Protein AF-A0A9E0Z4U2-F1 (afdb_monomer_lite)

Secondary structure (DSSP, 8-state):
--TTSSSPPPPPHHHHHHHHHHHHHHHHTTHHHHHHHS----------HHHHHHH--TTPPP-HHHHHHHHHHHTTSTTHHHHHHHHHHHTT-TTHHHHHHHHHHHHHHHHHHHHHHHHHHHHHS--SSHHHHHHHHHHHHHHHSS-HHHHHHHHTT-

pLDDT: mean 78.9, std 17.22, range [42.16, 97.12]

Radius of gyration: 29.03 Å; chains: 1; bounding box: 55×40×80 Å

Sequence (158 aa):
MYYNDWFPPPVPDDVFQQICADMEKAEQSGQLDQMFQGECQDNPVHQSKEVLLSSIKKGMKLYKSTFKKAFAYDMTTPGFVEDVISKLEEIGCTKAREHSDNIVAEWQQEHDEMMKNVAEGYSKQNYERKAVGECKEKEKQKKRGLSREYVASQILKW

Structure (mmCIF, N/CA/C/O backbone):
data_AF-A0A9E0Z4U2-F1
#
_entry.id   AF-A0A9E0Z4U2-F1
#
loop_
_atom_site.group_PDB
_atom_site.id
_atom_site.type_symbol
_atom_site.label_atom_id
_atom_site.label_alt_id
_atom_site.label_comp_id
_atom_site.label_asym_id
_atom_site.label_entity_id
_atom_site.label_seq_id
_atom_site.pdbx_PDB_ins_code
_atom_site.Cartn_x
_atom_site.Cartn_y
_atom_site.Cartn_z
_atom_site.occupancy
_atom_site.B_iso_or_equiv
_atom_site.auth_seq_id
_atom_site.auth_comp_id
_atom_site.auth_asym_id
_atom_site.auth_atom_id
_atom_site.pdbx_PDB_model_num
ATOM 1 N N . MET A 1 1 ? 28.916 -10.300 -3.160 1.00 42.16 1 MET A N 1
ATOM 2 C CA . MET A 1 1 ? 28.204 -10.457 -4.445 1.00 42.16 1 MET A CA 1
ATOM 3 C C . MET A 1 1 ? 28.712 -9.374 -5.377 1.00 42.16 1 MET A C 1
ATOM 5 O O . MET A 1 1 ? 28.741 -8.221 -4.967 1.00 42.16 1 MET A O 1
ATOM 9 N N . TYR A 1 2 ? 29.246 -9.751 -6.538 1.00 43.38 2 TYR A N 1
ATOM 10 C CA . TYR A 1 2 ? 29.855 -8.813 -7.482 1.00 43.38 2 TYR A CA 1
ATOM 11 C C . TYR A 1 2 ? 28.761 -8.085 -8.276 1.00 43.38 2 TYR A C 1
ATOM 13 O O . TYR A 1 2 ? 27.813 -8.705 -8.740 1.00 43.38 2 TYR A O 1
ATOM 21 N N . TYR A 1 3 ? 28.914 -6.771 -8.447 1.00 49.81 3 TYR A N 1
ATOM 22 C CA . TYR A 1 3 ? 27.986 -5.857 -9.138 1.00 49.81 3 TYR A CA 1
ATOM 23 C C . TYR A 1 3 ? 27.672 -6.210 -10.610 1.00 49.81 3 TYR A C 1
ATOM 25 O O . TYR A 1 3 ? 26.825 -5.562 -11.219 1.00 49.81 3 TYR A O 1
ATOM 33 N N . ASN A 1 4 ? 28.341 -7.210 -11.185 1.00 51.41 4 ASN A N 1
ATOM 34 C CA . ASN A 1 4 ? 28.271 -7.533 -12.610 1.00 51.41 4 ASN A CA 1
ATOM 35 C C . ASN A 1 4 ? 27.172 -8.548 -12.970 1.00 51.41 4 ASN A C 1
ATOM 37 O O . ASN A 1 4 ? 26.881 -8.691 -14.150 1.00 51.41 4 ASN A O 1
ATOM 41 N N . ASP A 1 5 ? 26.545 -9.213 -11.992 1.00 53.78 5 ASP A N 1
ATOM 42 C CA . ASP A 1 5 ? 25.543 -10.263 -12.259 1.00 53.78 5 ASP A CA 1
ATOM 43 C C . ASP A 1 5 ? 24.101 -9.728 -12.364 1.00 53.78 5 ASP A C 1
ATOM 45 O O . ASP A 1 5 ? 23.178 -10.479 -12.667 1.00 53.78 5 ASP A O 1
ATOM 49 N N . TRP A 1 6 ? 23.884 -8.436 -12.091 1.00 58.09 6 TRP A N 1
ATOM 50 C CA . TRP A 1 6 ? 22.545 -7.829 -12.077 1.00 58.09 6 TRP A CA 1
ATOM 51 C C . TRP A 1 6 ? 22.117 -7.262 -13.434 1.00 58.09 6 TRP A C 1
ATOM 53 O O . TRP A 1 6 ? 20.925 -7.136 -13.708 1.00 58.09 6 TRP A O 1
ATOM 63 N N . PHE A 1 7 ? 23.077 -6.903 -14.288 1.00 52.25 7 PHE A N 1
ATOM 64 C CA . PHE A 1 7 ? 22.772 -6.352 -15.602 1.00 52.25 7 PHE A CA 1
ATOM 65 C C . PHE A 1 7 ? 22.840 -7.454 -16.658 1.00 52.25 7 PHE A C 1
ATOM 67 O O . PHE A 1 7 ? 2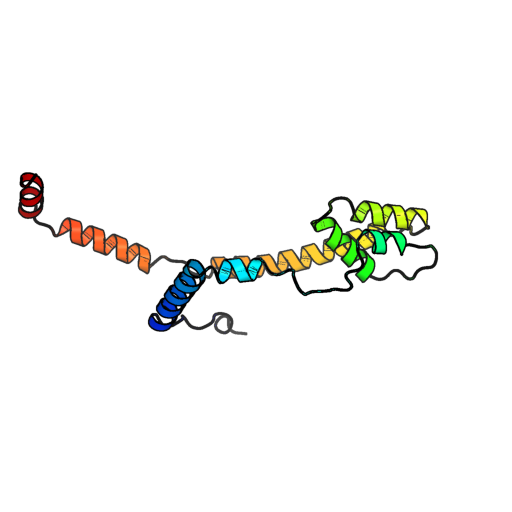3.896 -8.074 -16.810 1.00 52.25 7 PHE A O 1
ATOM 74 N N . PRO A 1 8 ? 21.744 -7.705 -17.396 1.00 62.25 8 PRO A N 1
ATOM 75 C CA . PRO A 1 8 ? 21.791 -8.635 -18.509 1.00 62.25 8 PRO A CA 1
ATOM 76 C C . PRO A 1 8 ? 22.825 -8.152 -19.539 1.00 62.25 8 PRO A C 1
ATOM 78 O O . PRO A 1 8 ? 23.037 -6.941 -19.681 1.00 62.25 8 PRO A O 1
ATOM 81 N N . PRO A 1 9 ? 23.494 -9.077 -20.251 1.00 72.50 9 PRO A N 1
ATOM 82 C CA . PRO A 1 9 ? 24.423 -8.706 -21.309 1.00 72.50 9 PRO A CA 1
ATOM 83 C C . PRO A 1 9 ? 23.718 -7.824 -22.354 1.00 72.50 9 PRO A C 1
ATOM 85 O O . PRO A 1 9 ? 22.512 -7.983 -22.570 1.00 72.50 9 PRO A O 1
ATOM 88 N N . PRO A 1 10 ? 24.444 -6.897 -23.007 1.00 74.12 10 PRO A N 1
ATOM 89 C CA . PRO A 1 10 ? 23.866 -6.057 -24.047 1.00 74.12 10 PRO A CA 1
ATOM 90 C C . PRO A 1 10 ? 23.257 -6.932 -25.145 1.00 74.12 10 PRO A C 1
ATOM 92 O O . PRO A 1 10 ? 23.888 -7.876 -25.625 1.00 74.12 10 PRO A O 1
ATOM 95 N N . VAL A 1 11 ? 22.011 -6.625 -25.506 1.00 79.44 11 VAL A N 1
ATOM 96 C CA . VAL A 1 11 ? 21.269 -7.342 -26.546 1.00 79.44 11 VAL A CA 1
ATOM 97 C C . VAL A 1 11 ? 21.988 -7.139 -27.888 1.00 79.44 11 VAL A C 1
ATOM 99 O O . VAL A 1 11 ? 22.306 -5.994 -28.211 1.00 79.44 11 VAL A O 1
ATOM 102 N N . PRO A 1 12 ? 22.264 -8.205 -28.662 1.00 91.19 12 PRO A N 1
ATOM 103 C CA . PRO A 1 12 ? 22.829 -8.082 -30.004 1.00 91.19 12 PRO A CA 1
ATOM 104 C C . PRO A 1 12 ? 21.983 -7.181 -30.919 1.00 91.19 12 PRO A C 1
ATOM 106 O O . PRO A 1 12 ? 20.753 -7.215 -30.859 1.00 91.19 12 PRO A O 1
ATOM 109 N N . ASP A 1 13 ? 22.635 -6.385 -31.771 1.00 84.38 13 ASP A N 1
ATOM 110 C CA . ASP A 1 13 ? 21.975 -5.381 -32.622 1.00 84.38 13 ASP A CA 1
ATOM 111 C C . ASP A 1 13 ? 20.880 -5.975 -33.520 1.00 84.38 13 ASP A C 1
ATOM 113 O O . ASP A 1 13 ? 19.830 -5.365 -33.695 1.00 84.38 13 ASP A O 1
ATOM 117 N N . ASP A 1 14 ? 21.090 -7.169 -34.070 1.00 89.19 14 ASP A N 1
ATOM 118 C CA . ASP A 1 14 ? 20.119 -7.874 -34.909 1.00 89.19 14 ASP A CA 1
ATOM 119 C C . ASP A 1 14 ? 18.851 -8.250 -34.132 1.00 89.19 14 ASP A C 1
ATOM 121 O O . ASP A 1 14 ? 17.737 -8.028 -34.607 1.00 89.19 14 ASP A O 1
ATOM 125 N N . VAL A 1 15 ? 19.019 -8.741 -32.903 1.00 88.50 15 VAL A N 1
ATOM 126 C CA . VAL A 1 15 ? 17.910 -9.054 -31.994 1.00 88.50 15 VAL A CA 1
ATOM 127 C C . VAL A 1 15 ? 17.160 -7.780 -31.608 1.00 88.50 15 VAL A C 1
ATOM 129 O O . VAL A 1 15 ? 15.931 -7.774 -31.586 1.00 88.50 15 VAL A O 1
ATOM 132 N N . PHE A 1 16 ? 17.874 -6.683 -31.349 1.00 84.75 16 PHE A N 1
ATOM 133 C CA . PHE A 1 16 ? 17.250 -5.401 -31.025 1.00 84.75 16 PHE A CA 1
ATOM 134 C C . PHE A 1 16 ? 16.437 -4.839 -32.200 1.00 84.75 16 PHE A C 1
ATOM 136 O O . PHE A 1 16 ? 15.291 -4.436 -32.013 1.00 84.75 16 PHE A O 1
ATOM 143 N N . GLN A 1 17 ? 16.984 -4.870 -33.421 1.00 87.00 17 GLN A N 1
ATOM 144 C CA . GLN A 1 17 ? 16.263 -4.441 -34.625 1.00 87.00 17 GLN A CA 1
ATOM 145 C C . GLN A 1 17 ? 15.009 -5.285 -34.873 1.00 87.00 17 GLN A C 1
ATOM 147 O O . GLN A 1 17 ? 13.968 -4.742 -35.240 1.00 87.00 17 GLN A O 1
ATOM 152 N N . GLN A 1 18 ? 15.088 -6.595 -34.626 1.00 90.56 18 GLN A N 1
ATOM 153 C CA . GLN A 1 18 ? 13.934 -7.482 -34.726 1.00 90.56 18 GLN A CA 1
ATOM 154 C C . GLN A 1 18 ? 12.843 -7.106 -33.713 1.00 90.56 18 GLN A C 1
ATOM 156 O O . GLN A 1 18 ? 11.683 -6.985 -34.095 1.00 90.56 18 GLN A O 1
ATOM 161 N N . ILE A 1 19 ? 13.211 -6.832 -32.454 1.00 87.19 19 ILE A N 1
ATOM 162 C CA . ILE A 1 19 ? 12.268 -6.367 -31.422 1.00 87.19 19 ILE A CA 1
ATOM 163 C C . ILE A 1 19 ? 11.586 -5.063 -31.853 1.00 87.19 19 ILE A C 1
ATOM 165 O O . ILE A 1 19 ? 10.369 -4.945 -31.727 1.00 87.19 19 ILE A O 1
ATOM 169 N N . CYS A 1 20 ? 12.339 -4.097 -32.388 1.00 89.00 20 CYS A N 1
ATOM 170 C CA . CYS A 1 20 ? 11.768 -2.840 -32.875 1.00 89.00 20 CYS A CA 1
ATOM 171 C C . CYS A 1 20 ? 10.763 -3.066 -34.013 1.00 89.00 20 CYS A C 1
ATOM 173 O O . CYS A 1 20 ? 9.661 -2.522 -33.966 1.00 89.00 20 CYS A O 1
ATOM 175 N N . ALA A 1 21 ? 11.114 -3.895 -35.001 1.00 91.75 21 ALA A N 1
ATOM 176 C CA . ALA A 1 21 ? 10.227 -4.213 -36.118 1.00 91.75 21 ALA A CA 1
ATOM 177 C C . ALA A 1 21 ? 8.952 -4.943 -35.657 1.00 91.75 21 ALA A C 1
ATOM 179 O O . ALA A 1 21 ? 7.860 -4.666 -36.156 1.00 91.75 21 ALA A O 1
ATOM 180 N N . ASP A 1 22 ? 9.075 -5.847 -34.683 1.00 91.38 22 ASP A N 1
ATOM 181 C CA . ASP A 1 22 ? 7.940 -6.572 -34.115 1.00 91.38 22 ASP A CA 1
ATOM 182 C C . ASP A 1 22 ? 7.019 -5.648 -33.307 1.00 91.38 22 ASP A C 1
ATOM 184 O O . ASP A 1 22 ? 5.797 -5.754 -33.430 1.00 91.38 22 ASP A O 1
ATOM 188 N N . MET A 1 23 ? 7.577 -4.702 -32.539 1.00 91.88 23 MET A N 1
ATOM 189 C CA . MET A 1 23 ? 6.793 -3.687 -31.824 1.00 91.88 23 MET A CA 1
ATOM 190 C C . MET A 1 23 ? 6.037 -2.771 -32.788 1.00 91.88 23 MET A C 1
ATOM 192 O O . MET A 1 23 ? 4.838 -2.568 -32.609 1.00 91.88 23 MET A O 1
ATOM 196 N N . GLU A 1 24 ? 6.695 -2.274 -33.837 1.00 91.38 24 GLU A N 1
ATOM 197 C CA . GLU A 1 24 ? 6.057 -1.406 -34.832 1.00 91.38 24 GLU A CA 1
ATOM 198 C C . GLU A 1 24 ? 4.950 -2.146 -35.596 1.00 91.38 24 GLU A C 1
ATOM 200 O O . GLU A 1 24 ? 3.865 -1.612 -35.825 1.00 91.38 24 GLU A O 1
ATOM 205 N N . LYS A 1 25 ? 5.162 -3.424 -35.921 1.00 94.94 25 LYS A N 1
ATOM 206 C CA . LYS A 1 25 ? 4.124 -4.271 -36.515 1.00 94.94 25 LYS A CA 1
ATOM 207 C C . LYS A 1 25 ? 2.950 -4.512 -35.558 1.00 94.94 25 LYS A C 1
ATOM 209 O O . LYS A 1 25 ? 1.796 -4.519 -35.996 1.00 94.94 25 LYS A O 1
ATOM 214 N N . ALA A 1 26 ? 3.213 -4.729 -34.270 1.00 91.31 26 ALA A N 1
ATOM 215 C CA . ALA A 1 26 ? 2.173 -4.900 -33.254 1.00 91.31 26 ALA A CA 1
ATOM 216 C C . ALA A 1 26 ? 1.351 -3.611 -33.058 1.00 91.31 26 ALA A C 1
ATOM 218 O O . ALA A 1 26 ? 0.132 -3.679 -32.895 1.00 91.31 26 ALA A O 1
ATOM 219 N N . GLU A 1 27 ? 1.995 -2.444 -33.142 1.00 90.69 27 GLU A N 1
ATOM 220 C CA . GLU A 1 27 ? 1.334 -1.136 -33.124 1.00 90.69 27 GLU A CA 1
ATOM 221 C C . GLU A 1 27 ? 0.470 -0.936 -34.378 1.00 90.69 27 GLU A C 1
ATOM 223 O O . GLU A 1 27 ? -0.732 -0.705 -34.273 1.00 90.69 27 GLU A O 1
ATOM 228 N N . GLN A 1 28 ? 1.034 -1.139 -35.573 1.00 93.00 28 GLN A N 1
ATOM 229 C CA . GLN A 1 28 ? 0.312 -0.977 -36.843 1.00 93.00 28 GLN A CA 1
ATOM 230 C C . GLN A 1 28 ? -0.866 -1.945 -37.006 1.00 93.00 28 GLN A C 1
ATOM 232 O O . GLN A 1 28 ? -1.855 -1.623 -37.664 1.00 93.00 28 GLN A O 1
ATOM 237 N N . SER A 1 29 ? -0.768 -3.144 -36.431 1.00 94.19 29 SER A N 1
ATOM 238 C CA . SER A 1 29 ? -1.850 -4.132 -36.464 1.00 94.19 29 SER A CA 1
ATOM 239 C C . SER A 1 29 ? -2.950 -3.875 -35.428 1.00 94.19 29 SER A C 1
ATOM 241 O O . SER A 1 29 ? -3.951 -4.592 -35.435 1.00 94.19 29 SER A O 1
ATOM 243 N N . GLY A 1 30 ? -2.785 -2.886 -34.539 1.00 90.50 30 GLY A N 1
ATOM 244 C CA . GLY A 1 30 ? -3.696 -2.634 -33.419 1.00 90.50 30 GLY A CA 1
ATOM 245 C C . GLY A 1 30 ? -3.676 -3.740 -32.358 1.00 90.50 30 GLY A C 1
ATOM 246 O O . GLY A 1 30 ? -4.535 -3.772 -31.478 1.00 90.50 30 GLY A O 1
ATOM 247 N N . GLN A 1 31 ? -2.710 -4.665 -32.428 1.00 90.56 31 GLN A N 1
ATOM 248 C CA . GLN A 1 31 ? -2.559 -5.751 -31.460 1.00 90.56 31 GLN A CA 1
ATOM 249 C C . GLN A 1 31 ? -2.301 -5.189 -30.062 1.00 90.56 31 GLN A C 1
ATOM 251 O O . GLN A 1 31 ? -2.864 -5.689 -29.090 1.00 90.56 31 GLN A O 1
ATOM 256 N N . LEU A 1 32 ? -1.480 -4.139 -29.963 1.00 87.31 32 LEU A N 1
ATOM 257 C CA . LEU A 1 32 ? -1.201 -3.487 -28.685 1.00 87.31 32 LEU A CA 1
ATOM 258 C C . LEU A 1 32 ? -2.469 -2.870 -28.087 1.00 87.31 32 LEU A C 1
ATOM 260 O O . LEU A 1 32 ? -2.747 -3.100 -26.916 1.00 87.31 32 LEU A O 1
ATOM 264 N N . ASP A 1 33 ? -3.292 -2.187 -28.886 1.00 87.31 33 ASP A N 1
ATOM 265 C CA . ASP A 1 33 ? -4.565 -1.631 -28.411 1.00 87.31 33 ASP A CA 1
ATOM 266 C C . ASP A 1 33 ? -5.503 -2.728 -27.897 1.00 87.31 33 ASP A C 1
ATOM 268 O O . ASP A 1 33 ? -6.107 -2.589 -26.834 1.00 87.31 33 ASP A O 1
ATOM 272 N N . GLN A 1 34 ? -5.583 -3.858 -28.604 1.00 86.00 34 GLN A N 1
ATOM 273 C CA . GLN A 1 34 ? -6.393 -5.001 -28.176 1.00 86.00 34 GLN A CA 1
ATOM 274 C C . GLN A 1 34 ? -5.924 -5.596 -26.843 1.00 86.00 34 GLN A C 1
ATOM 276 O O . GLN A 1 34 ? -6.761 -6.029 -26.050 1.00 86.00 34 GLN A O 1
ATOM 281 N N . MET A 1 35 ? -4.616 -5.586 -26.559 1.00 82.75 35 MET A N 1
ATOM 282 C CA . MET A 1 35 ? -4.078 -6.082 -25.285 1.00 82.75 35 MET A CA 1
ATOM 283 C C . MET A 1 35 ? -4.584 -5.282 -24.078 1.00 82.75 35 MET A C 1
ATOM 285 O O . MET A 1 35 ? -4.727 -5.855 -23.001 1.00 82.75 35 MET A O 1
ATOM 289 N N . PHE A 1 36 ? -4.888 -3.992 -24.250 1.00 77.56 36 PHE A N 1
ATOM 290 C CA . PHE A 1 36 ? -5.393 -3.120 -23.181 1.00 77.56 36 PHE A CA 1
ATOM 291 C C . PHE A 1 36 ? -6.920 -2.946 -23.193 1.00 77.56 36 PHE A C 1
ATOM 293 O O . PHE A 1 36 ? -7.468 -2.315 -22.293 1.00 77.56 36 PHE A O 1
ATOM 300 N N . GLN A 1 37 ? -7.614 -3.496 -24.195 1.00 77.44 37 GLN A N 1
ATOM 301 C CA . GLN A 1 37 ? -9.078 -3.448 -24.304 1.00 77.44 37 GLN A CA 1
ATOM 302 C C . GLN A 1 37 ? -9.788 -4.619 -23.613 1.00 77.44 37 GLN A C 1
ATOM 304 O O . GLN A 1 37 ? -11.001 -4.559 -23.413 1.00 77.44 37 GLN A O 1
ATOM 309 N N . GLY A 1 38 ? -9.071 -5.687 -23.257 1.00 63.94 38 GLY A N 1
ATOM 310 C CA . GLY A 1 38 ? -9.642 -6.780 -22.474 1.00 63.94 38 GLY A CA 1
ATOM 311 C C . GLY A 1 38 ? -9.993 -6.319 -21.059 1.00 63.94 38 GLY A C 1
ATOM 312 O O . GLY A 1 38 ? -9.185 -5.666 -20.401 1.00 63.94 38 GLY A O 1
ATOM 313 N N . GLU A 1 39 ? -11.177 -6.687 -20.562 1.00 63.66 39 GLU A N 1
ATOM 314 C CA . GLU A 1 39 ? -11.433 -6.641 -19.120 1.00 63.66 39 GLU A CA 1
ATOM 315 C C . GLU A 1 39 ? -10.346 -7.474 -18.432 1.00 63.66 39 GLU A C 1
ATOM 317 O O . GLU A 1 39 ? -10.117 -8.623 -18.826 1.00 63.66 39 GLU A O 1
ATOM 322 N N . CYS A 1 40 ? -9.649 -6.906 -17.439 1.00 56.44 40 CYS A N 1
ATOM 323 C CA . CYS A 1 40 ? -8.717 -7.671 -16.620 1.00 56.44 40 CYS A CA 1
ATOM 324 C C . CYS A 1 40 ? -9.466 -8.901 -16.094 1.00 56.44 40 CYS A C 1
ATOM 326 O O . CYS A 1 40 ? -10.351 -8.776 -15.254 1.00 56.44 40 CYS A O 1
ATOM 328 N N . GLN A 1 41 ? -9.129 -10.089 -16.607 1.00 53.41 41 GLN A N 1
ATOM 329 C CA . GLN A 1 41 ? -9.750 -11.349 -16.180 1.00 53.41 41 GLN A CA 1
ATOM 330 C C . GLN A 1 41 ? -9.325 -11.771 -14.776 1.00 53.41 41 GLN A C 1
ATOM 332 O O . GLN A 1 41 ? -9.724 -12.831 -14.286 1.00 53.41 41 GLN A O 1
ATOM 337 N N . ASP A 1 42 ? -8.552 -10.925 -14.106 1.00 51.84 42 ASP A N 1
ATOM 338 C CA . ASP A 1 42 ? -8.465 -10.955 -12.672 1.00 51.84 42 ASP A CA 1
ATOM 339 C C . ASP A 1 42 ? -9.890 -10.720 -12.167 1.00 51.84 42 ASP A C 1
ATOM 341 O O . ASP A 1 42 ? -10.411 -9.608 -12.122 1.00 51.84 42 ASP A O 1
ATOM 345 N N . ASN A 1 43 ? -10.524 -11.810 -11.765 1.00 54.53 43 ASN A N 1
ATOM 346 C CA . ASN A 1 43 ? -11.597 -11.792 -10.800 1.00 54.53 43 ASN A CA 1
ATOM 347 C C . ASN A 1 43 ? -10.902 -11.971 -9.445 1.00 54.53 43 ASN A C 1
ATOM 349 O O . ASN A 1 43 ? -10.987 -13.055 -8.853 1.00 54.53 43 ASN A O 1
ATOM 353 N N . PRO A 1 44 ? -10.109 -10.993 -8.945 1.00 53.75 44 PRO A N 1
ATOM 354 C CA . PRO A 1 44 ? -9.683 -11.114 -7.584 1.00 53.75 44 PRO A CA 1
ATOM 355 C C . PRO A 1 44 ? -10.988 -11.044 -6.806 1.00 53.75 44 PRO A C 1
ATOM 357 O O . PRO A 1 44 ? -11.814 -10.148 -6.991 1.00 53.75 44 PRO A O 1
ATOM 360 N N . VAL A 1 45 ? -11.161 -11.958 -5.867 1.00 56.12 45 VAL A N 1
ATOM 361 C CA . VAL A 1 45 ? -12.040 -11.708 -4.730 1.00 56.12 45 VAL A CA 1
ATOM 362 C C . VAL A 1 45 ? -11.373 -10.590 -3.902 1.00 56.12 45 VAL A C 1
ATOM 364 O O . VAL A 1 45 ? -11.014 -10.767 -2.739 1.00 56.12 45 VAL A O 1
ATOM 367 N N . HIS A 1 46 ? -11.099 -9.435 -4.520 1.00 59.91 46 HIS A N 1
ATOM 368 C CA . HIS A 1 46 ? -10.694 -8.227 -3.846 1.00 59.91 46 HIS A CA 1
ATOM 369 C C . HIS A 1 46 ? -11.956 -7.733 -3.177 1.00 59.91 46 HIS A C 1
ATOM 371 O O . HIS A 1 46 ? -12.849 -7.144 -3.776 1.00 59.91 46 HIS A O 1
ATOM 377 N N . GLN A 1 47 ? -12.038 -8.074 -1.899 1.00 70.75 47 GLN A N 1
ATOM 378 C CA . GLN A 1 47 ? -12.976 -7.502 -0.957 1.00 70.75 47 GLN A CA 1
ATOM 379 C C . GLN A 1 47 ? -12.996 -5.984 -1.153 1.00 70.75 47 GLN A C 1
ATOM 381 O O . GLN A 1 47 ? -12.009 -5.346 -0.789 1.00 70.75 47 GLN A O 1
ATOM 386 N N . SER A 1 48 ? -14.068 -5.433 -1.736 1.00 86.44 48 SER A N 1
ATOM 387 C CA . SER A 1 48 ? -14.166 -4.002 -2.049 1.00 86.44 48 SER A CA 1
ATOM 388 C C . SER A 1 48 ? -13.971 -3.141 -0.800 1.00 86.44 48 SER A C 1
ATOM 390 O O . SER A 1 48 ? -14.091 -3.629 0.331 1.00 86.44 48 SER A O 1
ATOM 392 N N . LYS A 1 49 ? -13.700 -1.846 -0.982 1.00 90.38 49 LYS A N 1
ATOM 393 C CA . LYS A 1 49 ? -13.552 -0.907 0.138 1.00 90.38 49 LYS A CA 1
ATOM 394 C C . LYS A 1 49 ? -14.794 -0.895 1.044 1.00 90.38 49 LYS A C 1
ATOM 396 O O . LYS A 1 49 ? -14.669 -0.921 2.267 1.00 90.38 49 LYS A O 1
ATOM 401 N N . GLU A 1 50 ? -15.989 -0.994 0.463 1.00 91.56 50 GLU A N 1
ATOM 402 C CA . GLU A 1 50 ? -17.265 -1.077 1.183 1.00 91.56 50 GLU A CA 1
ATOM 403 C C . GLU A 1 50 ? -17.387 -2.394 1.961 1.00 91.56 50 GLU A C 1
ATOM 405 O O . GLU A 1 50 ? -17.840 -2.414 3.110 1.00 91.56 50 GLU A O 1
ATOM 410 N N . VAL A 1 51 ? -16.946 -3.511 1.371 1.00 91.00 51 VAL A N 1
ATOM 411 C CA . VAL A 1 51 ? -16.939 -4.817 2.049 1.00 91.00 51 VAL A CA 1
ATOM 412 C C . VAL A 1 51 ? -15.902 -4.844 3.177 1.00 91.00 51 VAL A C 1
ATOM 414 O O . VAL A 1 51 ? -16.135 -5.464 4.215 1.00 91.00 51 VAL A O 1
ATOM 417 N N . LEU A 1 52 ? -14.761 -4.165 3.026 1.00 92.06 52 LEU A N 1
ATOM 418 C CA . LEU A 1 52 ? -13.791 -4.004 4.109 1.00 92.06 52 LEU A CA 1
ATOM 419 C C . LEU A 1 52 ? -14.402 -3.212 5.263 1.00 92.06 52 LEU A C 1
ATOM 421 O O . LEU A 1 52 ? -14.410 -3.711 6.387 1.00 92.06 52 LEU A O 1
ATOM 425 N N . LEU A 1 53 ? -14.982 -2.044 4.985 1.00 93.50 53 LEU A N 1
ATOM 426 C CA . LEU A 1 53 ? -15.553 -1.177 6.013 1.00 93.50 53 LEU A CA 1
ATOM 427 C C . LEU A 1 53 ? -16.717 -1.857 6.756 1.00 93.50 53 LEU A C 1
ATOM 429 O O . LEU A 1 53 ? -16.770 -1.851 7.983 1.00 93.50 53 LEU A O 1
ATOM 433 N N . SER A 1 54 ? -17.614 -2.526 6.027 1.00 91.81 54 SER A N 1
ATOM 434 C CA . SER A 1 54 ? -18.755 -3.254 6.610 1.00 91.81 54 SER A CA 1
ATOM 435 C C . SER A 1 54 ? -18.365 -4.521 7.384 1.00 91.81 54 SER A C 1
ATOM 437 O O . SER A 1 54 ? -19.133 -4.993 8.231 1.00 91.81 54 SER A O 1
ATOM 439 N N . SER A 1 55 ? -17.172 -5.074 7.138 1.00 90.94 55 SER A N 1
ATOM 440 C CA . SER A 1 55 ? -16.639 -6.195 7.921 1.00 90.94 55 SER A CA 1
ATOM 441 C C . SER A 1 55 ? -16.154 -5.780 9.314 1.00 90.94 55 SER A C 1
ATOM 443 O O . SER A 1 55 ? -16.057 -6.634 10.197 1.00 90.94 55 SER A O 1
ATOM 445 N N . ILE A 1 56 ? -15.915 -4.480 9.538 1.00 93.38 56 ILE A N 1
ATOM 446 C CA . ILE A 1 56 ? -15.426 -3.946 10.809 1.00 93.38 56 ILE A CA 1
ATOM 447 C C . ILE A 1 56 ? -16.528 -4.003 11.865 1.00 93.38 56 ILE A C 1
ATOM 449 O O . ILE A 1 56 ? -17.517 -3.271 11.813 1.00 93.38 56 ILE A O 1
ATOM 453 N N . LYS A 1 57 ? -16.360 -4.897 12.842 1.00 93.44 57 LYS A N 1
ATOM 454 C CA . LYS A 1 57 ? -17.332 -5.135 13.915 1.00 93.44 57 LYS A CA 1
ATOM 455 C C . LYS A 1 57 ? -16.624 -5.378 15.241 1.00 93.44 57 LYS A C 1
ATOM 457 O O . LYS A 1 57 ? -15.514 -5.910 15.288 1.00 93.44 57 LYS A O 1
ATOM 462 N N . LYS A 1 58 ? -17.293 -5.026 16.340 1.00 93.19 58 LYS A N 1
ATOM 463 C CA . LYS A 1 58 ? -16.783 -5.273 17.693 1.00 93.19 58 LYS A CA 1
ATOM 464 C C . LYS A 1 58 ? -16.506 -6.766 17.899 1.00 93.19 58 LYS A C 1
ATOM 466 O O . LYS A 1 58 ? -17.326 -7.605 17.538 1.00 93.19 58 LYS A O 1
ATOM 471 N N . GLY A 1 59 ? -15.353 -7.085 18.485 1.00 86.62 59 GLY A N 1
ATOM 472 C CA . GLY A 1 59 ? -14.926 -8.465 18.738 1.00 86.62 59 GLY A CA 1
ATOM 473 C C . GLY A 1 59 ? -14.298 -9.179 17.536 1.00 86.62 59 GLY A C 1
ATOM 474 O O . GLY A 1 59 ? -13.898 -10.333 17.675 1.00 86.62 59 GLY A O 1
ATOM 475 N N . MET A 1 60 ? -14.169 -8.523 16.376 1.00 89.12 60 MET A N 1
ATOM 476 C CA . MET A 1 60 ? -13.407 -9.096 15.269 1.00 89.12 60 MET A CA 1
ATOM 477 C C . MET A 1 60 ? -11.911 -9.142 15.590 1.00 89.12 60 MET A C 1
ATOM 479 O O . MET A 1 60 ? -11.380 -8.300 16.319 1.00 89.12 60 MET A O 1
ATOM 483 N N . LYS A 1 61 ? -11.206 -10.094 14.981 1.00 88.81 61 LYS A N 1
ATOM 484 C CA . LYS A 1 61 ? -9.750 -10.151 15.069 1.00 88.81 61 LYS A CA 1
ATOM 485 C C . LYS A 1 61 ? -9.132 -9.186 14.062 1.00 88.81 61 LYS A C 1
ATOM 487 O O . LYS A 1 61 ? -9.347 -9.315 12.860 1.00 88.81 61 LYS A O 1
ATOM 492 N N . LEU A 1 62 ? -8.351 -8.237 14.568 1.00 89.69 62 LEU A N 1
ATOM 493 C CA . LEU A 1 62 ? -7.570 -7.322 13.747 1.00 89.69 62 LEU A CA 1
ATOM 494 C C . LEU A 1 62 ? -6.255 -7.973 13.335 1.00 89.69 62 LEU A C 1
ATOM 496 O O . LEU A 1 62 ? -5.515 -8.506 14.161 1.00 89.69 62 LEU A O 1
ATOM 500 N N . TYR A 1 63 ? -5.965 -7.899 12.043 1.00 91.31 63 TYR A N 1
ATOM 501 C CA . TYR A 1 63 ? -4.710 -8.363 11.464 1.00 91.31 63 TYR A CA 1
ATOM 502 C C . TYR A 1 63 ? -3.981 -7.208 10.797 1.00 91.31 63 TYR A C 1
ATOM 504 O O . TYR A 1 63 ? -4.621 -6.312 10.246 1.00 91.31 63 TYR A O 1
ATOM 512 N N . LYS A 1 64 ? -2.649 -7.300 10.735 1.00 92.44 64 LYS A N 1
ATOM 513 C CA . LYS A 1 64 ? -1.784 -6.389 9.969 1.00 92.44 64 LYS A CA 1
ATOM 514 C C . LYS A 1 64 ? -2.276 -6.188 8.526 1.00 92.44 64 LYS A C 1
ATOM 516 O O . LYS A 1 64 ? -2.260 -5.079 8.006 1.00 92.44 64 LYS A O 1
ATOM 521 N N . SER A 1 65 ? -2.790 -7.252 7.904 1.00 91.38 65 SER A N 1
ATOM 522 C CA . SER A 1 65 ? -3.380 -7.223 6.559 1.00 91.38 65 SER A CA 1
ATOM 523 C C . SER A 1 65 ? -4.601 -6.305 6.430 1.00 91.38 65 SER A C 1
ATOM 525 O O . SER A 1 65 ? -4.831 -5.779 5.349 1.00 91.38 65 SER A O 1
ATOM 527 N N . THR A 1 66 ? -5.361 -6.074 7.503 1.00 92.12 66 THR A N 1
ATOM 528 C CA . THR A 1 66 ? -6.509 -5.145 7.517 1.00 92.12 66 THR A CA 1
ATOM 529 C C . THR A 1 66 ? -6.041 -3.721 7.235 1.00 92.12 66 THR A C 1
ATOM 531 O O . THR A 1 66 ? -6.560 -3.066 6.339 1.00 92.12 66 THR A O 1
ATOM 534 N N . PHE A 1 67 ? -5.000 -3.285 7.946 1.00 94.00 67 PHE A N 1
ATOM 535 C CA . PHE A 1 67 ? -4.398 -1.964 7.788 1.00 94.00 67 PHE A CA 1
ATOM 536 C C . PHE A 1 67 ? -3.654 -1.838 6.454 1.00 94.00 67 PHE A C 1
ATOM 538 O O . PHE A 1 67 ? -3.790 -0.824 5.784 1.00 94.00 67 PHE A O 1
ATOM 545 N N . LYS A 1 68 ? -2.965 -2.897 5.994 1.00 93.81 68 LYS A N 1
ATOM 546 C CA . LYS A 1 68 ? -2.371 -2.914 4.642 1.00 93.81 68 LYS A CA 1
ATOM 547 C C . LYS A 1 68 ? -3.423 -2.754 3.539 1.00 93.81 68 LYS A C 1
ATOM 549 O O . LYS A 1 68 ? -3.192 -2.017 2.591 1.00 93.81 68 LYS A O 1
ATOM 554 N N . LYS A 1 69 ? -4.577 -3.422 3.659 1.00 93.06 69 LYS A N 1
ATOM 555 C CA . LYS A 1 69 ? -5.696 -3.262 2.715 1.00 93.06 69 LYS A CA 1
ATOM 556 C C . LYS A 1 69 ? -6.277 -1.850 2.765 1.00 93.06 69 LYS A C 1
ATOM 558 O O . LYS A 1 69 ? -6.546 -1.288 1.712 1.00 93.06 69 LYS A O 1
ATOM 563 N N . ALA A 1 70 ? -6.457 -1.287 3.962 1.00 94.19 70 ALA A N 1
ATOM 564 C CA . ALA A 1 70 ? -6.921 0.089 4.120 1.00 94.19 70 ALA A CA 1
ATOM 565 C C . ALA A 1 70 ? -5.968 1.074 3.431 1.00 94.19 70 ALA A C 1
ATOM 567 O O . ALA A 1 70 ? -6.405 1.857 2.596 1.00 94.19 70 ALA A O 1
ATOM 568 N N . PHE A 1 71 ? -4.666 0.949 3.694 1.00 94.69 71 PHE A N 1
ATOM 569 C CA . PHE A 1 71 ? -3.629 1.763 3.066 1.00 94.69 71 PHE A CA 1
ATOM 570 C C . PHE A 1 71 ? -3.592 1.612 1.537 1.00 94.69 71 PHE A C 1
ATOM 572 O O . PHE A 1 71 ? -3.539 2.605 0.821 1.00 94.69 71 PHE A O 1
ATOM 579 N N . ALA A 1 72 ? -3.696 0.385 1.018 1.00 93.06 72 ALA A N 1
ATOM 580 C CA . ALA A 1 72 ? -3.754 0.150 -0.426 1.00 93.06 72 ALA A CA 1
ATOM 581 C C . ALA A 1 72 ? -4.967 0.832 -1.082 1.00 93.06 72 ALA A C 1
ATOM 583 O O . ALA A 1 72 ? -4.847 1.405 -2.163 1.00 93.06 72 ALA A O 1
ATOM 584 N N . TYR A 1 73 ? -6.132 0.805 -0.429 1.00 93.94 73 TYR A N 1
ATOM 585 C CA . TYR A 1 73 ? -7.307 1.521 -0.922 1.00 93.94 73 TYR A CA 1
ATOM 586 C C . TYR A 1 73 ? -7.142 3.038 -0.844 1.00 93.94 73 TYR A C 1
ATOM 588 O O . TYR A 1 73 ? -7.547 3.726 -1.780 1.00 93.94 73 TYR A O 1
ATOM 596 N N . ASP A 1 74 ? -6.496 3.549 0.202 1.00 94.81 74 ASP A N 1
ATOM 597 C CA . ASP A 1 74 ? -6.240 4.979 0.393 1.00 94.81 74 ASP A CA 1
ATOM 598 C C . ASP A 1 74 ? -5.389 5.593 -0.728 1.00 94.81 74 ASP A C 1
ATOM 600 O O . ASP A 1 74 ? -5.662 6.708 -1.163 1.00 94.81 74 ASP A O 1
ATOM 604 N N . MET A 1 75 ? -4.460 4.823 -1.311 1.00 90.75 75 MET A N 1
ATOM 605 C CA . MET A 1 75 ? -3.685 5.255 -2.487 1.00 90.75 75 MET A CA 1
ATOM 606 C C . MET A 1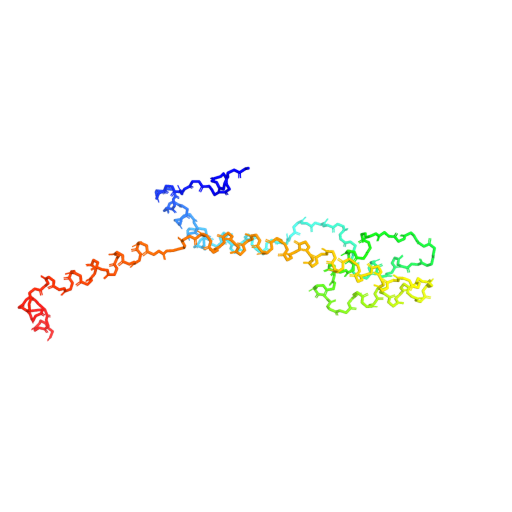 75 ? -4.558 5.622 -3.697 1.00 90.75 75 MET A C 1
ATOM 608 O O . MET A 1 75 ? -4.172 6.462 -4.506 1.00 90.75 75 MET A O 1
ATOM 612 N N . THR A 1 76 ? -5.719 4.978 -3.846 1.00 90.62 76 THR A N 1
ATOM 613 C CA . THR A 1 76 ? -6.658 5.227 -4.960 1.00 90.62 76 THR A CA 1
ATOM 614 C C . THR A 1 76 ? -7.872 6.052 -4.539 1.00 90.62 76 THR A C 1
ATOM 616 O O . THR A 1 76 ? -8.516 6.683 -5.373 1.00 90.62 76 THR A O 1
ATOM 619 N N . THR A 1 77 ? -8.201 6.044 -3.246 1.00 90.69 77 THR A N 1
ATOM 620 C CA . THR A 1 77 ? -9.322 6.759 -2.631 1.00 90.69 77 THR A CA 1
ATOM 621 C C . THR A 1 77 ? -8.813 7.472 -1.373 1.00 90.69 77 THR A C 1
ATOM 623 O O . THR A 1 77 ? -8.954 6.927 -0.277 1.00 90.69 77 THR A O 1
ATOM 626 N N . PRO A 1 78 ? -8.221 8.673 -1.508 1.00 94.06 78 PRO A N 1
ATOM 627 C CA . PRO A 1 78 ? -7.654 9.393 -0.373 1.00 94.06 78 PRO A CA 1
ATOM 628 C C . PRO A 1 78 ? -8.682 9.628 0.739 1.00 94.06 78 PRO A C 1
ATOM 630 O O . PRO A 1 78 ? -9.804 10.059 0.466 1.00 94.06 78 PRO A O 1
ATOM 633 N N . GLY A 1 79 ? -8.289 9.368 1.985 1.00 94.38 79 GLY A N 1
ATOM 634 C CA . GLY A 1 79 ? -9.136 9.507 3.174 1.00 94.38 79 GLY A CA 1
ATOM 635 C C . GLY A 1 79 ? -9.776 8.198 3.641 1.00 94.38 79 GLY A C 1
ATOM 636 O O . GLY A 1 79 ? -10.315 8.140 4.744 1.00 94.38 79 GLY A O 1
ATOM 637 N N . PHE A 1 80 ? -9.669 7.118 2.867 1.00 95.19 80 PHE A N 1
ATOM 638 C CA . PHE A 1 80 ? -10.235 5.826 3.242 1.00 95.19 80 PHE A CA 1
ATOM 639 C C . PHE A 1 80 ? -9.565 5.206 4.480 1.00 95.19 80 PHE A C 1
ATOM 641 O O . PHE A 1 80 ? -10.224 4.518 5.264 1.00 95.19 80 PHE A O 1
ATOM 648 N N . VAL A 1 81 ? -8.270 5.452 4.705 1.00 96.38 81 VAL A N 1
ATOM 649 C CA . VAL A 1 81 ? -7.610 5.030 5.956 1.00 96.38 81 VAL A CA 1
ATOM 650 C C . VAL A 1 81 ? -8.254 5.700 7.170 1.00 96.38 81 VAL A C 1
ATOM 652 O O . VAL A 1 81 ? -8.472 5.033 8.181 1.00 96.38 81 VAL A O 1
ATOM 655 N N . GLU A 1 82 ? -8.617 6.978 7.068 1.00 97.12 82 GLU A N 1
ATOM 656 C CA . GLU A 1 82 ? -9.270 7.710 8.157 1.00 97.12 82 GLU A CA 1
ATOM 657 C C . GLU A 1 82 ? -10.691 7.195 8.423 1.00 97.12 82 GLU A C 1
ATOM 659 O O . GLU A 1 82 ? -11.079 7.062 9.586 1.00 97.12 82 GLU A O 1
ATOM 664 N N . ASP A 1 83 ? -11.436 6.796 7.386 1.00 96.44 83 ASP A N 1
ATOM 665 C CA . ASP A 1 83 ? -12.736 6.125 7.547 1.00 96.44 83 ASP A CA 1
ATOM 666 C C . ASP A 1 83 ? -12.595 4.804 8.323 1.00 96.44 83 ASP A C 1
ATOM 668 O O . ASP A 1 83 ? -13.378 4.501 9.230 1.00 96.44 83 ASP A O 1
ATOM 672 N N . VAL A 1 84 ? -11.568 4.010 7.996 1.00 96.06 84 VAL A N 1
ATOM 673 C CA . VAL A 1 84 ? -11.275 2.745 8.683 1.00 96.06 84 VAL A CA 1
ATOM 674 C C . VAL A 1 84 ? -10.847 2.990 10.130 1.00 96.06 84 VAL A C 1
ATOM 676 O O . VAL A 1 84 ? -11.345 2.306 11.026 1.00 96.06 84 VAL A O 1
ATOM 679 N N . ILE A 1 85 ? -9.960 3.958 10.382 1.00 97.06 85 ILE A N 1
ATOM 680 C CA . ILE A 1 85 ? -9.522 4.330 11.737 1.00 97.06 85 ILE A CA 1
ATOM 681 C C . ILE A 1 85 ? -10.721 4.780 12.567 1.00 97.06 85 ILE A C 1
ATOM 683 O O . ILE A 1 85 ? -10.946 4.228 13.643 1.00 97.06 85 ILE A O 1
ATOM 687 N N . SER A 1 86 ? -11.534 5.695 12.036 1.00 97.06 86 SER A N 1
ATOM 688 C CA . SER A 1 86 ? -12.731 6.206 12.711 1.00 97.06 86 SER A CA 1
ATOM 689 C C . SER A 1 86 ? -13.672 5.064 13.077 1.00 97.06 86 SER A C 1
ATOM 691 O O . SER A 1 86 ? -14.128 4.958 14.217 1.00 97.06 86 SER A O 1
ATOM 693 N N . LYS A 1 87 ? -13.895 4.126 12.146 1.00 96.25 87 LYS A N 1
ATOM 694 C CA . LYS A 1 87 ? -14.759 2.975 12.408 1.00 96.25 87 LYS A CA 1
ATOM 695 C C . LYS A 1 87 ? -14.212 2.055 13.495 1.00 96.25 87 LYS A C 1
ATOM 697 O O . LYS A 1 87 ? -14.981 1.500 14.280 1.00 96.25 87 LYS A O 1
ATOM 702 N N . LEU A 1 88 ? -12.895 1.866 13.531 1.00 96.00 88 LEU A N 1
ATOM 703 C CA . LEU A 1 88 ? -12.221 1.064 14.547 1.00 96.00 88 LEU A CA 1
ATOM 704 C C . LEU A 1 88 ? -12.284 1.727 15.926 1.00 96.00 88 LEU A C 1
ATOM 706 O O . LEU A 1 88 ? -12.534 1.038 16.917 1.00 96.00 88 LEU A O 1
ATOM 710 N N . GLU A 1 89 ? -12.113 3.043 15.995 1.00 96.12 89 GLU A N 1
ATOM 711 C CA . GLU A 1 89 ? -12.223 3.822 17.229 1.00 96.12 89 GLU A CA 1
ATOM 712 C C . GL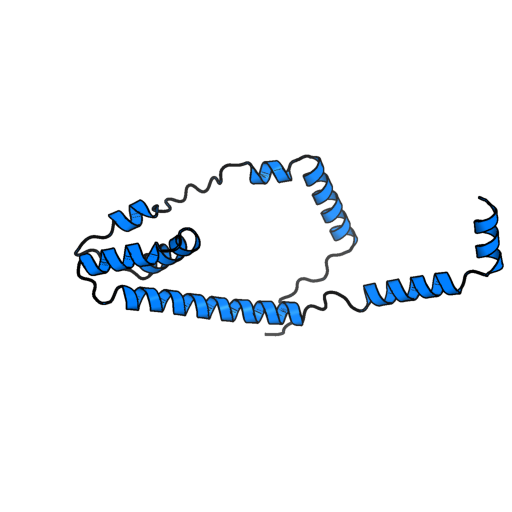U A 1 89 ? -13.659 3.798 17.779 1.00 96.12 89 GLU A C 1
ATOM 714 O O . GLU A 1 89 ? -13.844 3.522 18.967 1.00 96.12 89 GLU A O 1
ATOM 719 N N . GLU A 1 90 ? -14.679 3.938 16.920 1.00 95.94 90 GLU A N 1
ATOM 720 C CA . GLU A 1 90 ? -16.102 3.810 17.288 1.00 95.94 90 GLU A CA 1
ATOM 721 C C . GLU A 1 90 ? -16.425 2.476 17.977 1.00 95.94 90 GLU A C 1
ATOM 723 O O . GLU A 1 90 ? -17.215 2.422 18.922 1.00 95.94 90 GLU A O 1
ATOM 728 N N . ILE A 1 91 ? -15.823 1.374 17.513 1.00 94.94 91 ILE A N 1
ATOM 729 C CA . ILE A 1 91 ? -16.044 0.042 18.097 1.00 94.94 91 ILE A CA 1
ATOM 730 C C . ILE A 1 91 ? -15.108 -0.265 19.278 1.00 94.94 91 ILE A C 1
ATOM 732 O O . ILE A 1 91 ? -15.184 -1.364 19.843 1.00 94.94 91 ILE A O 1
ATOM 736 N N . GLY A 1 92 ? -14.270 0.699 19.678 1.00 93.12 92 GLY A N 1
ATOM 737 C CA . GLY A 1 92 ? -13.443 0.665 20.885 1.00 93.12 92 GLY A CA 1
ATOM 738 C C . GLY A 1 92 ? -11.964 0.327 20.676 1.00 93.12 92 GLY A C 1
ATOM 739 O O . GLY A 1 92 ? -11.291 -0.029 21.644 1.00 93.12 92 GLY A O 1
ATOM 740 N N . CYS A 1 93 ? -11.432 0.396 19.452 1.00 93.31 93 CYS A N 1
ATOM 741 C CA . CYS A 1 93 ? -10.003 0.208 19.198 1.00 93.31 93 CYS A CA 1
ATOM 742 C C . CYS A 1 93 ? -9.230 1.515 19.432 1.00 93.31 93 CYS A C 1
ATOM 744 O O . CYS A 1 93 ? -9.136 2.360 18.551 1.00 93.31 93 CYS A O 1
ATOM 746 N N . THR A 1 94 ? -8.616 1.660 20.605 1.00 93.44 94 THR A N 1
ATOM 747 C CA . THR A 1 94 ? -7.854 2.868 20.980 1.00 93.44 94 THR A CA 1
ATOM 748 C C . THR A 1 94 ? -6.500 3.011 20.277 1.00 93.44 94 THR A C 1
ATOM 750 O O . THR A 1 94 ? -5.880 4.065 20.356 1.00 93.44 94 THR A O 1
ATOM 753 N N . LYS A 1 95 ? -6.022 1.953 19.610 1.00 94.38 95 LYS A N 1
ATOM 754 C CA . LYS A 1 95 ? -4.718 1.896 18.925 1.00 94.38 95 LYS A CA 1
ATOM 755 C C . LYS A 1 95 ? -4.839 1.862 17.398 1.00 94.38 95 LYS A C 1
ATOM 757 O O . LYS A 1 95 ? -3.864 1.554 16.720 1.00 94.38 95 LYS A O 1
ATOM 762 N N . ALA A 1 96 ? -6.020 2.135 16.840 1.00 94.81 96 ALA A N 1
ATOM 763 C CA . ALA A 1 96 ? -6.251 2.050 15.397 1.00 94.81 96 ALA A CA 1
ATOM 764 C C . ALA A 1 96 ? -5.293 2.954 14.605 1.00 94.81 96 ALA A C 1
ATOM 766 O O . ALA A 1 96 ? -4.636 2.478 13.678 1.00 94.81 96 ALA A O 1
ATOM 767 N N . ARG A 1 97 ? -5.154 4.217 15.031 1.00 96.50 97 ARG A N 1
ATOM 768 C CA . ARG A 1 97 ? -4.217 5.179 14.438 1.00 96.50 97 ARG A CA 1
ATOM 769 C C . ARG A 1 97 ? -2.765 4.717 14.542 1.00 96.50 97 ARG A C 1
ATOM 771 O O . ARG A 1 97 ? -2.102 4.594 13.523 1.00 96.50 97 ARG A O 1
ATOM 778 N N . GLU A 1 98 ? -2.323 4.322 15.737 1.00 96.81 98 GLU A N 1
ATOM 779 C CA . GLU A 1 98 ? -0.968 3.792 15.969 1.00 96.81 98 GLU A CA 1
ATOM 780 C C . GLU A 1 98 ? -0.648 2.607 15.042 1.00 96.81 98 GLU A C 1
ATOM 782 O O . GLU A 1 98 ? 0.434 2.522 14.466 1.00 96.81 98 GLU A O 1
ATOM 787 N N . HIS A 1 99 ? -1.585 1.673 14.869 1.00 94.69 99 HIS A N 1
ATOM 788 C CA . HIS A 1 99 ? -1.391 0.540 13.968 1.00 94.69 99 HIS A CA 1
ATOM 789 C C . HIS A 1 99 ? -1.324 0.956 12.501 1.00 94.69 99 HIS A C 1
ATOM 791 O O . HIS A 1 99 ? -0.518 0.391 11.765 1.00 94.69 99 HIS A O 1
ATOM 797 N N . SER A 1 100 ? -2.143 1.918 12.079 1.00 93.88 100 SER A N 1
ATOM 798 C CA . SER A 1 100 ? -2.106 2.437 10.714 1.00 93.88 100 SER A CA 1
ATOM 799 C C . SER A 1 100 ? -0.792 3.166 10.428 1.00 93.88 100 SER A C 1
ATOM 801 O O . SER A 1 100 ? -0.116 2.837 9.457 1.00 93.88 100 SER A O 1
ATOM 803 N N . ASP A 1 101 ? -0.377 4.070 11.316 1.00 95.88 101 ASP A N 1
ATOM 804 C CA . ASP A 1 101 ? 0.851 4.858 11.172 1.00 95.88 101 ASP A CA 1
ATOM 805 C C . ASP A 1 101 ? 2.086 3.956 11.069 1.00 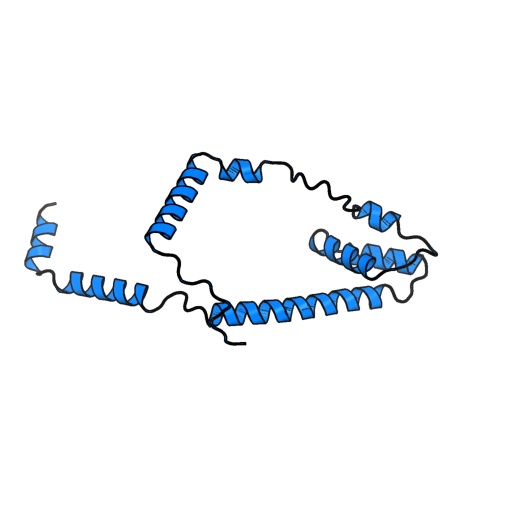95.88 101 ASP A C 1
ATOM 807 O O . ASP A 1 101 ? 2.942 4.160 10.211 1.00 95.88 101 ASP A O 1
ATOM 811 N N . ASN A 1 102 ? 2.142 2.895 11.881 1.00 95.94 102 ASN A N 1
ATOM 812 C CA . ASN A 1 102 ? 3.215 1.903 11.804 1.00 95.94 102 ASN A CA 1
ATOM 813 C C . ASN A 1 102 ? 3.273 1.205 10.435 1.00 95.94 102 ASN A C 1
ATOM 815 O O . ASN A 1 102 ? 4.359 0.941 9.930 1.00 95.94 102 ASN A O 1
ATOM 819 N N . ILE A 1 103 ? 2.126 0.914 9.816 1.00 93.88 103 ILE A N 1
ATOM 820 C CA . ILE A 1 103 ? 2.077 0.275 8.491 1.00 93.88 103 ILE A CA 1
ATOM 821 C C . ILE A 1 103 ? 2.553 1.220 7.399 1.00 93.88 103 ILE A C 1
ATOM 823 O O . ILE A 1 103 ? 3.295 0.796 6.514 1.00 93.88 103 ILE A O 1
ATOM 827 N N . VAL A 1 104 ? 2.140 2.485 7.471 1.00 92.69 104 VAL A N 1
ATOM 828 C CA . VAL A 1 104 ? 2.588 3.520 6.536 1.00 92.69 104 VAL A CA 1
ATOM 829 C C . VAL A 1 104 ? 4.097 3.724 6.665 1.00 92.69 104 VAL A C 1
ATOM 831 O O . VAL A 1 104 ? 4.792 3.749 5.655 1.00 92.69 104 VAL A O 1
ATOM 834 N N . ALA A 1 105 ? 4.617 3.795 7.893 1.00 95.38 105 ALA A N 1
ATOM 835 C CA . ALA A 1 105 ? 6.044 3.966 8.151 1.00 95.38 105 ALA A CA 1
ATOM 836 C C . ALA A 1 105 ? 6.882 2.784 7.636 1.00 95.38 105 ALA A C 1
ATOM 838 O O . ALA A 1 105 ? 7.886 3.002 6.961 1.00 95.38 105 ALA A O 1
ATOM 839 N N . GLU A 1 106 ? 6.459 1.543 7.908 1.00 94.56 106 GLU A N 1
ATOM 840 C CA . GLU A 1 106 ? 7.119 0.341 7.379 1.00 94.56 106 GLU A CA 1
ATOM 841 C C . GLU A 1 106 ? 7.146 0.341 5.845 1.00 94.56 106 GLU A C 1
ATOM 843 O O . GLU A 1 106 ? 8.193 0.106 5.245 1.00 94.56 106 GLU A O 1
ATOM 848 N N . TRP A 1 107 ? 6.009 0.633 5.201 1.00 93.69 107 TRP A N 1
ATOM 849 C CA . TRP A 1 107 ? 5.933 0.678 3.741 1.00 93.69 107 TRP A CA 1
ATOM 850 C C . TRP A 1 107 ? 6.823 1.776 3.159 1.00 93.69 107 TRP A C 1
ATOM 852 O O . TRP A 1 107 ? 7.542 1.524 2.195 1.00 93.69 107 TRP A O 1
ATOM 862 N N . GLN A 1 108 ? 6.808 2.972 3.753 1.00 93.06 108 GLN A N 1
ATOM 863 C CA . GLN A 1 108 ? 7.627 4.091 3.296 1.00 93.06 108 GLN A CA 1
ATOM 864 C C . GLN A 1 108 ? 9.115 3.751 3.390 1.00 93.06 108 GLN A C 1
ATOM 866 O O . GLN A 1 108 ? 9.860 4.001 2.450 1.00 93.06 108 GLN A O 1
ATOM 871 N N . GLN A 1 109 ? 9.539 3.119 4.486 1.00 94.56 109 GLN A N 1
ATOM 872 C CA . GLN A 1 109 ? 10.922 2.688 4.661 1.00 94.56 109 GLN A CA 1
ATOM 873 C C . GLN A 1 109 ? 11.343 1.668 3.591 1.00 94.56 109 GLN A C 1
ATOM 875 O O . GLN A 1 109 ? 12.385 1.843 2.958 1.00 94.56 109 GLN A O 1
ATOM 880 N N . GLU A 1 110 ? 10.544 0.616 3.381 1.00 91.69 110 GLU A N 1
ATOM 881 C CA . GLU A 1 110 ? 10.818 -0.409 2.362 1.00 91.69 110 GLU A CA 1
ATOM 882 C C . GLU A 1 110 ? 10.848 0.200 0.949 1.00 91.69 110 GLU A C 1
ATOM 884 O O . GLU A 1 110 ? 11.710 -0.135 0.131 1.00 91.69 110 GLU A O 1
ATOM 889 N N . HIS A 1 111 ? 9.925 1.123 0.664 1.00 90.44 111 HIS A N 1
ATOM 890 C CA . HIS A 1 111 ? 9.853 1.826 -0.609 1.00 90.44 111 HIS A CA 1
ATOM 891 C C . HIS A 1 111 ? 11.073 2.726 -0.834 1.00 90.44 111 HIS A C 1
ATOM 893 O O . HIS A 1 111 ? 11.694 2.656 -1.892 1.00 90.44 111 HIS A O 1
ATOM 899 N N . ASP A 1 112 ? 11.465 3.523 0.157 1.00 93.06 112 ASP A N 1
ATOM 900 C CA . ASP A 1 112 ? 12.609 4.431 0.058 1.00 93.06 112 ASP A CA 1
ATOM 901 C C . ASP A 1 112 ? 13.925 3.666 -0.127 1.00 93.06 112 ASP A C 1
ATOM 903 O O . ASP A 1 112 ? 14.772 4.061 -0.932 1.00 93.06 112 ASP A O 1
ATOM 907 N N . GLU A 1 113 ? 14.100 2.540 0.570 1.00 91.81 113 GLU A N 1
ATOM 908 C CA . GLU A 1 113 ? 15.271 1.676 0.406 1.00 91.81 113 GLU A CA 1
ATOM 909 C C . GLU A 1 113 ? 15.336 1.080 -1.007 1.00 91.81 113 GLU A C 1
ATOM 911 O O . GLU A 1 113 ? 16.389 1.105 -1.656 1.00 91.81 113 GLU A O 1
ATOM 916 N N . MET A 1 114 ? 14.198 0.609 -1.526 1.00 86.88 114 MET A N 1
ATOM 917 C CA . MET A 1 114 ? 14.093 0.136 -2.904 1.00 86.88 114 MET A CA 1
ATOM 918 C C . MET A 1 114 ? 14.436 1.249 -3.899 1.00 86.88 114 MET A C 1
ATOM 920 O O . MET A 1 114 ? 15.275 1.055 -4.782 1.00 86.88 114 MET A O 1
ATOM 924 N N . MET A 1 115 ? 13.834 2.426 -3.741 1.00 88.06 115 MET A N 1
ATOM 925 C CA . MET A 1 115 ? 14.020 3.552 -4.655 1.00 88.06 115 MET A CA 1
ATOM 926 C C . MET A 1 115 ? 15.444 4.100 -4.612 1.00 88.06 115 MET A C 1
ATOM 928 O O . MET A 1 115 ? 15.972 4.503 -5.648 1.00 88.06 115 MET A O 1
ATOM 932 N N . LYS A 1 116 ? 16.117 4.043 -3.460 1.00 87.12 116 LYS A N 1
ATOM 933 C CA . LYS A 1 116 ? 17.540 4.372 -3.349 1.00 87.12 116 LYS A CA 1
ATOM 934 C C . LYS A 1 116 ? 18.405 3.421 -4.175 1.00 87.12 116 LYS A C 1
ATOM 936 O O . LYS A 1 116 ? 19.243 3.885 -4.944 1.00 87.12 116 LYS A O 1
ATOM 941 N N . ASN A 1 117 ? 18.174 2.111 -4.075 1.00 81.00 117 ASN A N 1
ATOM 942 C CA . ASN A 1 117 ? 18.901 1.120 -4.873 1.00 81.00 117 ASN A CA 1
ATOM 943 C C . ASN A 1 117 ? 18.655 1.310 -6.378 1.00 81.00 117 ASN A C 1
ATOM 945 O O . ASN A 1 117 ? 19.591 1.238 -7.177 1.00 81.00 117 ASN A O 1
ATOM 949 N N . VAL A 1 118 ? 17.412 1.617 -6.764 1.00 81.00 118 VAL A N 1
ATOM 950 C CA . VAL A 1 118 ? 17.053 1.948 -8.149 1.00 81.00 118 VAL A CA 1
ATOM 951 C C . VAL A 1 118 ? 17.793 3.206 -8.609 1.00 81.00 118 VAL A C 1
ATOM 953 O O . VAL A 1 118 ? 18.474 3.167 -9.629 1.00 81.00 118 VAL A O 1
ATOM 956 N N . ALA A 1 119 ? 17.738 4.302 -7.850 1.00 75.62 119 ALA A N 1
ATOM 957 C CA . ALA A 1 119 ? 18.414 5.556 -8.183 1.00 75.62 119 ALA A CA 1
ATOM 958 C C . ALA A 1 119 ? 19.940 5.394 -8.298 1.00 75.62 119 ALA A C 1
ATOM 960 O O . ALA A 1 119 ? 20.559 5.954 -9.207 1.00 75.62 119 ALA A O 1
ATOM 961 N N . GLU A 1 120 ? 20.557 4.594 -7.423 1.00 78.00 120 GLU A N 1
ATOM 962 C CA . GLU A 1 120 ? 21.968 4.217 -7.534 1.00 78.00 120 GLU A CA 1
ATOM 963 C C . GLU A 1 120 ? 22.248 3.418 -8.813 1.00 78.00 120 GLU A C 1
ATOM 965 O O . GLU A 1 120 ? 23.261 3.657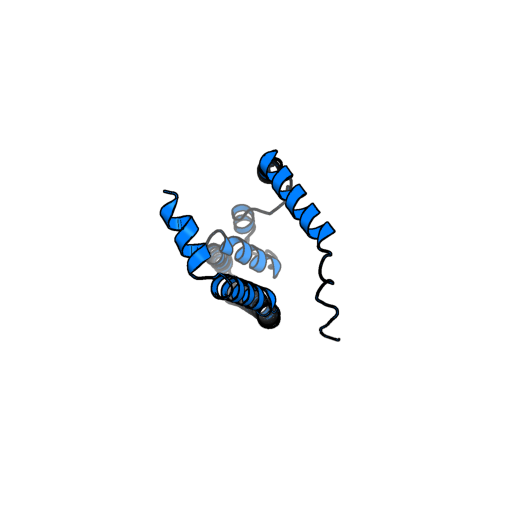 -9.474 1.00 78.00 120 GLU A O 1
ATOM 970 N N . GLY A 1 121 ? 21.348 2.503 -9.185 1.00 73.88 121 GLY A N 1
ATOM 971 C CA . GLY A 1 121 ? 21.390 1.767 -10.446 1.00 73.88 121 GLY A CA 1
ATOM 972 C C . GLY A 1 121 ? 21.347 2.697 -11.659 1.00 73.88 121 GLY A C 1
ATOM 973 O O . GLY A 1 121 ? 22.261 2.660 -12.478 1.00 73.88 121 GLY A O 1
ATOM 974 N N . TYR A 1 122 ? 20.365 3.599 -11.727 1.00 69.69 122 TYR A N 1
ATOM 975 C CA . TYR A 1 122 ? 20.242 4.591 -12.803 1.00 69.69 122 TYR A CA 1
ATOM 976 C C . TYR A 1 122 ? 21.437 5.554 -12.862 1.00 69.69 122 TYR A C 1
ATOM 978 O O . TYR A 1 122 ? 21.874 5.921 -13.947 1.00 69.69 122 TYR A O 1
ATOM 986 N N . SER A 1 123 ? 22.004 5.939 -11.714 1.00 67.12 123 SER A N 1
ATOM 987 C CA . SER A 1 123 ? 23.183 6.819 -11.655 1.00 67.12 123 SER A CA 1
ATOM 988 C C . SER A 1 123 ? 24.462 6.130 -12.142 1.00 67.12 123 SER A C 1
ATOM 990 O O . SER A 1 123 ? 25.351 6.783 -12.689 1.00 67.12 123 SER A O 1
ATOM 992 N N . LYS A 1 124 ? 24.576 4.812 -11.932 1.00 66.50 124 LYS A N 1
ATOM 993 C CA . LYS A 1 124 ? 25.688 3.979 -12.425 1.00 66.50 124 LYS A CA 1
ATOM 994 C C . LYS A 1 124 ? 25.486 3.556 -13.881 1.00 66.50 124 LYS A C 1
ATOM 996 O O . LYS A 1 124 ? 26.462 3.279 -14.579 1.00 66.50 124 LYS A O 1
ATOM 1001 N N . GLN A 1 125 ? 24.240 3.517 -14.342 1.00 57.97 125 GLN A N 1
ATOM 1002 C CA . GLN A 1 125 ? 23.888 3.208 -15.715 1.00 57.97 125 GLN A CA 1
ATOM 1003 C C . GLN A 1 125 ? 24.301 4.380 -16.610 1.00 57.97 125 GLN A C 1
ATOM 1005 O O . GLN A 1 125 ? 23.755 5.480 -16.575 1.00 57.97 125 GLN A O 1
ATOM 1010 N N . ASN A 1 126 ? 25.355 4.154 -17.389 1.00 57.28 126 ASN A N 1
ATOM 1011 C CA . ASN A 1 126 ? 25.898 5.134 -18.317 1.00 57.28 126 ASN A CA 1
ATOM 1012 C C . ASN A 1 126 ? 24.970 5.218 -19.535 1.00 57.28 126 ASN A C 1
ATOM 1014 O O . ASN A 1 126 ? 25.230 4.595 -20.560 1.00 57.28 126 ASN A O 1
ATOM 1018 N N . TYR A 1 127 ? 23.863 5.947 -19.385 1.00 58.78 127 TYR A N 1
ATOM 1019 C CA . TYR A 1 127 ? 22.812 6.041 -20.396 1.00 58.78 127 TYR A CA 1
ATOM 1020 C C . TYR A 1 127 ? 23.266 6.648 -21.723 1.00 58.78 127 TYR A C 1
ATOM 1022 O O . TYR A 1 127 ? 22.544 6.466 -22.684 1.00 58.78 127 TYR A O 1
ATOM 1030 N N . GLU A 1 128 ? 24.425 7.323 -21.789 1.00 55.91 128 GLU A N 1
ATOM 1031 C CA . GLU A 1 128 ? 25.146 7.711 -23.016 1.00 55.91 128 GLU A CA 1
ATOM 1032 C C . GLU A 1 128 ? 26.226 8.757 -22.683 1.00 55.91 128 GLU A C 1
ATOM 1034 O O . GLU A 1 128 ? 25.896 9.849 -22.225 1.00 55.91 128 GLU A O 1
ATOM 1039 N N . ARG A 1 129 ? 27.504 8.531 -23.032 1.00 47.56 129 ARG A N 1
ATOM 1040 C CA . ARG A 1 129 ? 28.408 9.656 -23.398 1.00 47.56 129 ARG A CA 1
ATOM 1041 C C . ARG A 1 129 ? 29.408 9.380 -24.518 1.00 47.56 129 ARG A C 1
ATOM 1043 O O . ARG A 1 129 ? 29.868 10.346 -25.119 1.00 47.56 129 ARG A O 1
ATOM 1050 N N . LYS A 1 130 ? 29.730 8.126 -24.862 1.00 48.16 130 LYS A N 1
ATOM 1051 C CA . LYS A 1 130 ? 30.622 7.865 -26.012 1.00 48.16 130 LYS A CA 1
ATOM 1052 C C . LYS A 1 130 ? 29.900 7.924 -27.361 1.00 48.16 130 LYS A C 1
ATOM 1054 O O . LYS A 1 130 ? 30.326 8.684 -28.221 1.00 48.16 130 LYS A O 1
ATOM 1059 N N . ALA A 1 131 ? 28.767 7.241 -27.528 1.00 46.59 131 ALA A N 1
ATOM 1060 C CA . ALA A 1 131 ? 28.115 7.136 -28.839 1.00 46.59 131 ALA A CA 1
ATOM 1061 C C . ALA A 1 131 ? 27.564 8.477 -29.377 1.00 46.59 131 ALA A C 1
ATOM 1063 O O . ALA A 1 131 ? 27.834 8.837 -30.522 1.00 46.59 131 ALA A O 1
ATOM 1064 N N . VAL A 1 132 ? 26.870 9.276 -28.554 1.00 47.53 132 VAL A N 1
ATOM 1065 C CA . VAL A 1 132 ? 26.309 10.575 -28.993 1.00 47.53 132 VAL A CA 1
ATOM 1066 C C . VAL A 1 132 ? 27.386 11.649 -29.183 1.00 47.53 132 VAL A C 1
ATOM 1068 O O . VAL A 1 132 ? 27.279 12.479 -30.090 1.00 47.53 132 VAL A O 1
ATOM 1071 N N . GLY A 1 133 ? 28.448 11.627 -28.368 1.00 51.19 133 GLY A N 1
ATOM 1072 C CA . GLY A 1 133 ? 29.608 12.507 -28.536 1.00 51.19 133 GLY A CA 1
ATOM 1073 C C . GLY A 1 133 ? 30.358 12.211 -29.834 1.00 51.19 133 GLY A C 1
ATOM 1074 O O . GLY A 1 133 ? 30.576 13.112 -30.641 1.00 51.19 133 GLY A O 1
ATOM 1075 N N . GLU A 1 134 ? 30.661 10.937 -30.091 1.00 50.47 134 GLU A N 1
ATOM 1076 C CA . GLU A 1 134 ? 31.365 10.493 -31.300 1.00 50.47 134 GLU A CA 1
ATOM 1077 C C . GLU A 1 134 ? 30.549 10.726 -32.582 1.00 50.47 134 GLU A C 1
ATOM 1079 O O . GLU A 1 134 ? 31.124 11.058 -33.621 1.00 50.47 134 GLU A O 1
ATOM 1084 N N . CYS A 1 135 ? 29.216 10.624 -32.527 1.00 48.22 135 CYS A N 1
ATOM 1085 C CA . CYS A 1 135 ? 28.349 10.917 -33.672 1.00 48.22 135 CYS A CA 1
ATOM 1086 C C . CYS A 1 135 ? 28.347 12.421 -34.018 1.00 48.22 135 CYS A C 1
ATOM 1088 O O . CYS A 1 135 ? 28.522 12.796 -35.180 1.00 48.22 135 CYS A O 1
ATOM 1090 N N . LYS A 1 136 ? 28.274 13.299 -33.003 1.00 51.59 136 LYS A N 1
ATOM 1091 C CA . LYS A 1 136 ? 28.364 14.763 -33.179 1.00 51.59 136 LYS A CA 1
ATOM 1092 C C . LYS A 1 136 ? 29.757 15.221 -33.635 1.00 51.59 136 LYS A C 1
ATOM 1094 O O . LYS A 1 136 ? 29.863 16.167 -34.419 1.00 51.59 136 LYS A O 1
ATOM 1099 N N . GLU A 1 137 ? 30.822 14.552 -33.191 1.00 55.94 137 GLU A N 1
ATOM 1100 C CA . GLU A 1 137 ? 32.206 14.832 -33.606 1.00 55.94 137 GLU A CA 1
ATOM 1101 C C . GLU A 1 137 ? 32.437 14.455 -35.084 1.00 55.94 137 GLU A C 1
ATOM 1103 O O . GLU A 1 137 ? 32.980 15.249 -35.858 1.00 55.94 137 GLU A O 1
ATOM 1108 N N . LYS A 1 138 ? 31.946 13.279 -35.512 1.00 54.00 138 LYS A N 1
ATOM 1109 C CA . LYS A 1 138 ? 32.011 12.806 -36.909 1.00 54.00 138 LYS A CA 1
ATOM 1110 C C . LYS A 1 138 ? 31.195 13.685 -37.860 1.00 54.00 138 LYS A C 1
ATOM 1112 O O . LYS A 1 138 ? 31.632 13.953 -38.980 1.00 54.00 138 LYS A O 1
ATOM 1117 N N . GLU A 1 139 ? 30.043 14.191 -37.421 1.00 55.47 139 GLU 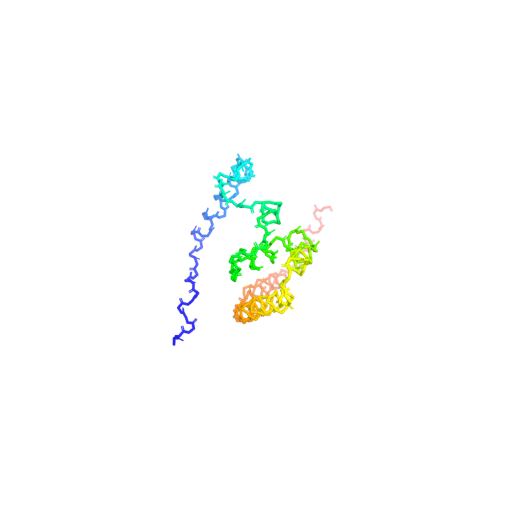A N 1
ATOM 1118 C CA . GLU A 1 139 ? 29.230 15.119 -38.213 1.00 55.47 139 GLU A CA 1
ATOM 1119 C C . GLU A 1 139 ? 29.910 16.493 -38.377 1.00 55.47 139 GLU A C 1
ATOM 1121 O O . GLU A 1 139 ? 29.926 17.061 -39.474 1.00 55.47 139 GLU A O 1
ATOM 1126 N N . LYS A 1 140 ? 30.558 17.005 -37.320 1.00 57.06 140 LYS A N 1
ATOM 1127 C CA . LYS A 1 140 ? 31.371 18.231 -37.387 1.00 57.06 140 LYS A CA 1
ATOM 1128 C C . LYS A 1 140 ? 32.601 18.064 -38.282 1.00 57.06 140 LYS A C 1
ATOM 1130 O O . LYS A 1 140 ? 32.933 18.992 -39.015 1.00 57.06 140 LYS A O 1
ATOM 1135 N N . GLN A 1 141 ? 33.260 16.905 -38.274 1.00 56.81 141 GLN A N 1
ATOM 1136 C CA . GLN A 1 141 ? 34.389 16.628 -39.173 1.00 56.81 141 GLN A CA 1
ATOM 1137 C C . GLN A 1 141 ? 33.952 16.512 -40.642 1.00 56.81 141 GLN A C 1
ATOM 1139 O O . GLN A 1 141 ? 34.600 17.107 -41.503 1.00 56.81 141 GLN A O 1
ATOM 1144 N N . LYS A 1 142 ? 32.813 15.865 -40.939 1.00 57.38 142 LYS A N 1
ATOM 1145 C CA . LYS A 1 142 ? 32.233 15.841 -42.298 1.00 57.38 142 LYS A CA 1
ATOM 1146 C C . LYS A 1 142 ? 31.904 17.243 -42.821 1.00 57.38 142 LYS A C 1
ATOM 1148 O O . LYS A 1 142 ? 32.217 17.546 -43.967 1.00 57.38 142 LYS A O 1
ATOM 1153 N N . LYS A 1 143 ? 31.339 18.124 -41.985 1.00 56.84 143 LYS A N 1
ATOM 1154 C CA . LYS A 1 143 ? 31.032 19.520 -42.364 1.00 56.84 143 LYS A CA 1
ATOM 1155 C C . LYS A 1 143 ? 32.287 20.383 -42.563 1.00 56.84 143 LYS A C 1
ATOM 1157 O O . LYS A 1 143 ? 32.255 21.314 -43.359 1.00 56.84 143 LYS A O 1
ATOM 1162 N N . ARG A 1 144 ? 33.395 20.070 -41.879 1.00 56.91 144 ARG A N 1
ATOM 1163 C CA . ARG A 1 144 ? 34.689 20.770 -42.025 1.00 56.91 144 ARG A CA 1
ATOM 1164 C C . ARG A 1 144 ? 35.526 20.280 -43.214 1.00 56.91 144 ARG A C 1
ATOM 1166 O O . ARG A 1 144 ? 36.392 21.021 -43.660 1.00 56.91 144 ARG A O 1
ATOM 1173 N N . GLY A 1 145 ? 35.277 19.066 -43.713 1.00 55.72 145 GLY A N 1
ATOM 1174 C CA . GLY A 1 145 ? 35.988 18.467 -44.852 1.00 55.72 145 GLY A CA 1
ATOM 1175 C C . GLY A 1 145 ? 35.391 18.769 -46.233 1.00 55.72 145 GLY A C 1
ATOM 1176 O O . GLY A 1 145 ? 35.970 18.378 -47.243 1.00 55.72 145 GLY A O 1
ATOM 1177 N N . LEU A 1 146 ? 34.244 19.450 -46.305 1.00 60.38 146 LEU A N 1
ATOM 1178 C CA . LEU A 1 146 ? 33.635 19.851 -47.574 1.00 60.38 146 LEU A CA 1
ATOM 1179 C C . LEU A 1 146 ? 34.292 21.145 -48.075 1.00 60.38 146 LEU A C 1
ATOM 1181 O O . LEU A 1 146 ? 34.250 22.171 -47.395 1.00 60.38 146 LEU A O 1
ATOM 1185 N N . SER A 1 147 ? 34.899 21.097 -49.267 1.00 63.09 147 SER A N 1
ATOM 1186 C CA . SER A 1 147 ? 35.483 22.282 -49.912 1.00 63.09 147 SER A CA 1
ATOM 1187 C C . SER A 1 147 ? 34.426 23.377 -50.076 1.00 63.09 147 SER A C 1
ATOM 1189 O O . SER A 1 147 ? 33.292 23.106 -50.480 1.00 63.09 147 SER A O 1
ATOM 1191 N N . ARG A 1 148 ? 34.810 24.632 -49.806 1.00 61.03 148 ARG A N 1
ATOM 1192 C CA . ARG A 1 148 ? 33.952 25.814 -50.004 1.00 61.03 148 ARG A CA 1
ATOM 1193 C C . ARG A 1 148 ? 33.375 25.882 -51.422 1.00 61.03 148 ARG A C 1
ATOM 1195 O O . ARG A 1 148 ? 32.237 26.308 -51.579 1.00 61.03 148 ARG A O 1
ATOM 1202 N N . GLU A 1 149 ? 34.116 25.411 -52.424 1.00 60.09 149 GLU A N 1
ATOM 1203 C CA . GLU A 1 149 ? 33.674 25.351 -53.825 1.00 60.09 149 GLU A CA 1
ATOM 1204 C C . GLU A 1 149 ? 32.541 24.338 -54.034 1.00 60.09 149 GLU A C 1
ATOM 1206 O O . GLU A 1 149 ? 31.574 24.623 -54.737 1.00 60.09 149 GLU A O 1
ATOM 1211 N N . TYR A 1 150 ? 32.604 23.185 -53.361 1.00 65.81 150 TYR A N 1
ATOM 1212 C CA . TYR A 1 150 ? 31.551 22.168 -53.415 1.00 65.81 150 TYR A CA 1
ATOM 1213 C C . TYR A 1 150 ? 30.253 22.683 -52.781 1.00 65.81 150 TYR A C 1
ATOM 1215 O O . TYR A 1 150 ? 29.179 22.539 -53.364 1.00 65.81 150 TYR A O 1
ATOM 1223 N N . VAL A 1 151 ? 30.353 23.354 -51.628 1.00 65.75 151 VAL A N 1
ATOM 1224 C CA . VAL A 1 151 ? 29.197 23.961 -50.946 1.00 65.75 151 VAL A CA 1
ATOM 1225 C C . VAL A 1 151 ? 28.596 25.100 -51.781 1.00 65.75 151 VAL A C 1
ATOM 1227 O O . VAL A 1 151 ? 27.379 25.163 -51.935 1.00 65.75 151 VAL A O 1
ATOM 1230 N N . ALA A 1 152 ? 29.430 25.947 -52.394 1.00 65.88 152 ALA A N 1
ATOM 1231 C CA . ALA A 1 152 ? 28.976 27.019 -53.283 1.00 65.88 152 ALA A CA 1
ATOM 1232 C C . ALA A 1 152 ? 28.282 26.487 -54.554 1.00 65.88 152 ALA A C 1
ATOM 1234 O O . ALA A 1 152 ? 27.269 27.040 -54.979 1.00 65.88 152 ALA A O 1
ATOM 1235 N N . SER A 1 153 ? 28.769 25.378 -55.126 1.00 67.81 153 SER A N 1
ATOM 1236 C CA . SER A 1 153 ? 28.194 24.768 -56.337 1.00 67.81 153 SER A CA 1
ATOM 1237 C C . SER A 1 153 ? 26.786 24.183 -56.149 1.00 67.81 153 SER A C 1
ATOM 1239 O O . SER A 1 153 ? 26.041 24.056 -57.118 1.00 67.81 153 SER A O 1
ATOM 1241 N N . GLN A 1 154 ? 26.417 23.827 -54.914 1.00 62.81 154 GLN A N 1
ATOM 1242 C CA . GLN A 1 154 ? 25.091 23.299 -54.574 1.00 62.81 154 GLN A CA 1
ATOM 1243 C C . GLN A 1 154 ? 24.067 24.420 -54.339 1.00 62.81 154 GLN A C 1
ATOM 1245 O O . GLN A 1 154 ? 22.889 24.244 -54.632 1.00 62.81 154 GLN A O 1
ATOM 1250 N N . ILE A 1 155 ? 24.513 25.580 -53.846 1.00 65.06 155 ILE A N 1
ATOM 1251 C CA . ILE A 1 155 ? 23.642 26.735 -53.571 1.00 65.06 155 ILE A CA 1
ATOM 1252 C C . ILE A 1 155 ? 23.222 27.435 -54.872 1.00 65.06 155 ILE A C 1
ATOM 1254 O O . ILE A 1 155 ? 22.096 27.897 -54.975 1.00 65.06 155 ILE A O 1
ATOM 1258 N N . LEU A 1 156 ? 24.090 27.463 -55.888 1.00 58.03 156 LEU A N 1
ATOM 1259 C CA . LEU A 1 156 ? 23.825 28.117 -57.180 1.00 58.03 156 LEU A CA 1
ATOM 1260 C C . LEU A 1 156 ? 22.963 27.289 -58.156 1.00 58.03 156 LEU A C 1
ATOM 1262 O O . LEU A 1 156 ? 22.793 27.687 -59.305 1.00 58.03 156 LEU A O 1
ATOM 1266 N N . LYS A 1 157 ? 22.456 26.122 -57.732 1.00 56.81 157 LYS A N 1
ATOM 1267 C CA . LYS A 1 157 ? 21.581 25.248 -58.539 1.00 56.81 157 LYS A CA 1
ATOM 1268 C C . LYS A 1 157 ? 20.083 25.417 -58.246 1.00 56.81 157 LYS A C 1
ATOM 1270 O O . LYS A 1 157 ? 19.294 24.658 -58.806 1.00 56.81 157 LYS A O 1
ATOM 1275 N N . TRP A 1 158 ? 19.709 26.378 -57.402 1.00 43.06 158 TRP A N 1
ATOM 1276 C CA . TRP A 1 158 ? 18.322 26.769 -57.138 1.00 43.06 158 TRP A CA 1
ATOM 1277 C C . TRP A 1 158 ? 18.055 28.176 -57.659 1.00 43.06 158 TRP A C 1
ATOM 1279 O O . TRP A 1 158 ? 18.885 29.067 -57.370 1.00 43.06 158 TRP A O 1
#

Foldseek 3Di:
DDPPPPDDPDDDPVVVVVVVVVVVVCVVVCVVVVVVPDDPPPPPPLCDLVSLLVVLAAPDDDDLVSLVSQVVVCVVVPCSLVSSLVSNVVSPNPCSVVSNVVSVVVVVVVVVVVVVVVVVVVVPPCVDDPPVVVVVVVVVVVVVPDDPVNVVVVVVPD